Protein AF-A0A800JB00-F1 (afdb_monomer_lite)

Foldseek 3Di:
DCPVVVVDDLVVLVVVLVVVDPDPVSVVSVVVSVD

Structure (mmCIF, N/CA/C/O backbone):
data_AF-A0A800JB00-F1
#
_entry.id   AF-A0A800JB00-F1
#
loop_
_atom_site.group_PDB
_atom_site.id
_atom_site.type_symbol
_atom_site.label_atom_id
_atom_site.label_alt_id
_atom_site.label_comp_id
_atom_site.label_asym_id
_atom_site.label_entity_id
_atom_site.label_seq_id
_atom_site.pdbx_PDB_ins_code
_atom_site.Cartn_x
_atom_site.Cartn_y
_atom_site.Cartn_z
_atom_site.occupancy
_atom_site.B_iso_or_equiv
_atom_site.auth_seq_id
_atom_site.auth_comp_id
_atom_site.auth_asym_id
_atom_site.auth_atom_id
_atom_site.pdbx_PDB_model_num
ATOM 1 N N . ILE A 1 1 ? -9.330 -4.037 -2.869 1.00 90.69 1 ILE A N 1
ATOM 2 C CA . ILE A 1 1 ? -10.635 -4.412 -2.263 1.00 90.69 1 ILE A CA 1
ATOM 3 C C . ILE A 1 1 ? -10.566 -4.303 -0.746 1.00 90.69 1 ILE A C 1
ATOM 5 O O . ILE A 1 1 ? -11.179 -3.389 -0.221 1.00 90.69 1 ILE A O 1
ATOM 9 N N . GLY A 1 2 ? -9.749 -5.113 -0.057 1.00 95.19 2 GLY A N 1
ATOM 10 C CA . GLY A 1 2 ? -9.642 -5.056 1.410 1.00 95.19 2 GLY A CA 1
ATOM 11 C C . GLY A 1 2 ? -9.362 -3.659 1.982 1.00 95.19 2 GLY A C 1
ATOM 12 O O . GLY A 1 2 ? -10.020 -3.265 2.931 1.00 95.19 2 GLY A O 1
ATOM 13 N N . TYR A 1 3 ? -8.465 -2.878 1.366 1.00 94.69 3 TYR A N 1
ATOM 14 C CA . TYR A 1 3 ? -8.197 -1.497 1.798 1.00 94.69 3 TYR A CA 1
ATOM 15 C C . TYR A 1 3 ? -9.426 -0.585 1.687 1.00 94.69 3 TYR A C 1
ATOM 17 O O . TYR A 1 3 ? -9.794 0.077 2.648 1.00 94.69 3 TYR A O 1
ATOM 25 N N . ARG A 1 4 ? -10.118 -0.617 0.541 1.00 93.38 4 ARG A N 1
ATOM 26 C CA . ARG A 1 4 ? -11.329 0.187 0.300 1.00 93.38 4 ARG A CA 1
ATOM 27 C C . ARG A 1 4 ? -12.492 -0.200 1.216 1.00 93.38 4 ARG A C 1
ATOM 29 O O . ARG A 1 4 ? -13.298 0.649 1.558 1.00 93.38 4 ARG A O 1
ATOM 36 N N . ASN A 1 5 ? -12.549 -1.464 1.627 1.00 96.62 5 ASN A N 1
ATOM 37 C CA . ASN A 1 5 ? -13.562 -1.969 2.551 1.00 96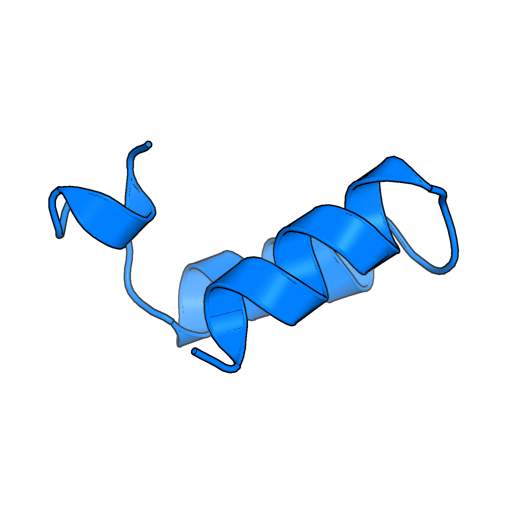.62 5 ASN A CA 1
ATOM 38 C C . ASN A 1 5 ? -13.156 -1.815 4.031 1.00 96.62 5 ASN A C 1
ATOM 40 O O . ASN A 1 5 ? -13.854 -2.322 4.903 1.00 96.62 5 ASN A O 1
ATOM 44 N N . GLY A 1 6 ? -12.010 -1.190 4.329 1.00 95.38 6 GLY A N 1
ATOM 45 C CA . GLY A 1 6 ? -11.514 -1.017 5.698 1.00 95.38 6 GLY A CA 1
ATOM 46 C C . GLY A 1 6 ? -10.982 -2.291 6.367 1.00 95.38 6 GLY A C 1
ATOM 47 O O . GLY A 1 6 ? -10.670 -2.273 7.552 1.00 95.38 6 GLY A O 1
ATOM 48 N N . TRP A 1 7 ? -10.836 -3.401 5.636 1.00 97.38 7 TRP A N 1
ATOM 49 C CA . TRP A 1 7 ? -10.324 -4.673 6.173 1.00 97.38 7 TRP A CA 1
ATOM 50 C C . TRP A 1 7 ? -8.818 -4.646 6.449 1.00 97.38 7 TRP A C 1
ATOM 52 O O . TRP A 1 7 ? -8.310 -5.455 7.224 1.00 97.38 7 TRP A O 1
ATOM 62 N N . ILE A 1 8 ? -8.083 -3.746 5.791 1.00 96.38 8 ILE A N 1
ATOM 63 C CA . ILE A 1 8 ? -6.662 -3.503 6.050 1.00 96.38 8 ILE A CA 1
ATOM 64 C C . ILE A 1 8 ? -6.392 -2.005 6.118 1.00 96.38 8 ILE A C 1
ATOM 66 O O . ILE A 1 8 ? -7.001 -1.217 5.398 1.00 96.38 8 ILE A O 1
ATOM 70 N N . THR A 1 9 ? -5.436 -1.623 6.959 1.00 96.12 9 THR A N 1
ATOM 71 C CA . THR A 1 9 ? -4.992 -0.234 7.090 1.00 96.12 9 THR A CA 1
ATOM 72 C C . THR A 1 9 ? -4.086 0.176 5.929 1.00 96.12 9 THR A C 1
ATOM 74 O O . THR A 1 9 ? -3.482 -0.669 5.257 1.00 96.12 9 THR A O 1
ATOM 77 N N . LYS A 1 10 ? -3.930 1.492 5.735 1.00 94.81 10 LYS A N 1
ATOM 78 C CA . LYS A 1 10 ? -2.967 2.060 4.779 1.00 94.81 10 LYS A CA 1
ATOM 79 C C . LYS A 1 10 ? -1.544 1.566 5.045 1.00 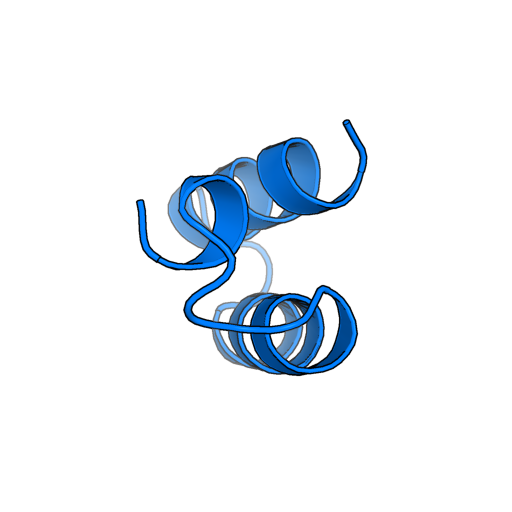94.81 10 LYS A C 1
ATOM 81 O O . LYS A 1 10 ? -0.835 1.225 4.108 1.00 94.81 10 LYS A O 1
ATOM 86 N N . GLU A 1 11 ? -1.149 1.446 6.312 1.00 95.44 11 GLU A N 1
ATOM 87 C CA . GLU A 1 11 ? 0.168 0.919 6.694 1.00 95.44 11 GLU A CA 1
ATOM 88 C C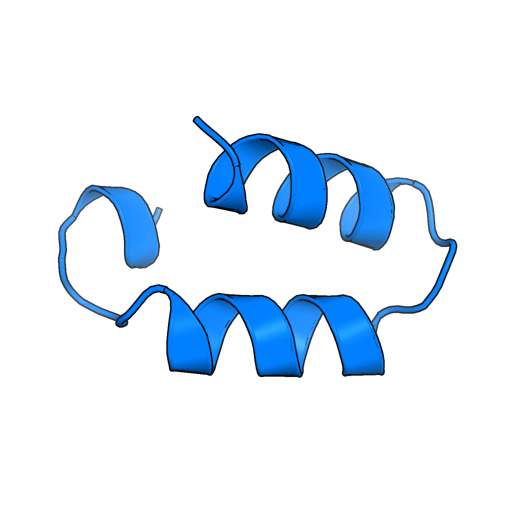 . GLU A 1 11 ? 0.377 -0.516 6.186 1.00 95.44 11 GLU A C 1
ATOM 90 O O . GLU A 1 11 ? 1.405 -0.831 5.583 1.00 95.44 11 GLU A O 1
ATOM 95 N N . LYS A 1 12 ? -0.621 -1.389 6.374 1.00 95.75 12 LYS A N 1
ATOM 96 C CA . LYS A 1 12 ? -0.551 -2.776 5.905 1.00 95.75 12 LYS A CA 1
ATOM 97 C C . LYS A 1 12 ? -0.539 -2.855 4.378 1.00 95.75 12 LYS A C 1
ATOM 99 O O . LYS A 1 12 ? 0.188 -3.677 3.825 1.00 95.75 12 LYS A O 1
ATOM 104 N N . LEU A 1 13 ? -1.279 -1.976 3.701 1.00 95.31 13 LEU A N 1
ATOM 105 C CA . LEU A 1 13 ? -1.239 -1.857 2.244 1.00 95.31 13 LEU A CA 1
ATOM 106 C C . LEU A 1 13 ? 0.142 -1.401 1.744 1.00 95.31 13 LEU A C 1
ATOM 108 O O . LEU A 1 13 ? 0.667 -1.986 0.802 1.00 95.31 13 LEU A O 1
ATOM 112 N N . MET A 1 14 ? 0.769 -0.424 2.402 1.00 94.69 14 MET A N 1
ATOM 113 C CA . MET A 1 14 ? 2.098 0.069 2.025 1.00 94.69 14 MET A CA 1
ATOM 114 C C . MET A 1 14 ? 3.194 -0.991 2.194 1.00 94.69 14 MET A C 1
ATOM 116 O O . MET A 1 14 ? 4.076 -1.087 1.346 1.00 94.69 14 MET A O 1
ATOM 120 N N . LYS A 1 15 ? 3.119 -1.857 3.214 1.00 96.19 15 LYS A N 1
ATOM 121 C CA . LYS A 1 15 ? 4.041 -3.007 3.337 1.00 96.19 15 LYS A CA 1
ATOM 122 C C . LYS A 1 15 ? 3.932 -3.961 2.142 1.00 96.19 15 LYS A C 1
ATOM 124 O O . LYS A 1 15 ? 4.947 -4.454 1.657 1.00 96.19 15 LYS A O 1
ATOM 129 N N . ILE A 1 16 ? 2.715 -4.178 1.637 1.00 94.00 16 ILE A N 1
ATOM 130 C CA . ILE A 1 16 ? 2.481 -4.976 0.425 1.00 94.00 16 ILE A CA 1
ATOM 131 C C . ILE A 1 16 ? 3.083 -4.273 -0.798 1.00 94.00 16 ILE A C 1
ATOM 133 O O . ILE A 1 16 ? 3.771 -4.920 -1.579 1.00 94.00 16 ILE A O 1
ATOM 137 N N . VAL A 1 17 ? 2.893 -2.956 -0.940 1.00 95.12 17 VAL A N 1
ATOM 138 C CA . VAL A 1 17 ? 3.505 -2.160 -2.023 1.00 95.12 17 VAL A CA 1
ATOM 139 C C . VAL A 1 17 ? 5.027 -2.302 -2.024 1.00 95.12 17 VAL A C 1
ATOM 141 O O . VAL A 1 17 ? 5.607 -2.595 -3.065 1.00 95.12 17 VAL A O 1
ATOM 144 N N . VAL A 1 18 ? 5.672 -2.163 -0.861 1.00 94.94 18 VAL A N 1
ATOM 145 C CA . VAL A 1 18 ? 7.130 -2.319 -0.728 1.00 94.94 18 VAL A CA 1
ATOM 146 C C . VAL A 1 18 ? 7.576 -3.724 -1.145 1.00 94.94 18 VAL A C 1
ATOM 148 O O . VAL A 1 18 ? 8.542 -3.856 -1.890 1.00 94.94 18 VAL A O 1
ATOM 151 N N . SER A 1 19 ? 6.847 -4.767 -0.735 1.00 96.12 19 SER A N 1
ATOM 152 C CA . SER A 1 19 ? 7.148 -6.154 -1.119 1.00 96.12 19 SER A CA 1
ATOM 153 C C . SER A 1 19 ? 6.965 -6.432 -2.615 1.00 96.12 19 SER A C 1
ATOM 155 O O . SER A 1 19 ? 7.612 -7.334 -3.141 1.00 96.12 19 SER A O 1
ATOM 157 N N . LEU A 1 20 ? 6.066 -5.712 -3.289 1.00 94.25 20 LEU A N 1
ATOM 158 C CA . LEU A 1 20 ? 5.795 -5.867 -4.721 1.00 94.25 20 LEU A CA 1
ATOM 159 C C . LEU A 1 20 ? 6.802 -5.122 -5.606 1.00 94.25 20 LEU A C 1
ATOM 161 O O . LEU A 1 20 ? 6.859 -5.392 -6.808 1.00 94.25 20 LEU A O 1
ATOM 165 N N . GLY A 1 21 ? 7.566 -4.185 -5.037 1.00 92.12 21 GLY A N 1
ATOM 166 C CA . GLY A 1 21 ? 8.533 -3.362 -5.760 1.00 92.12 21 GLY A CA 1
ATOM 167 C C . GLY A 1 21 ? 7.916 -2.583 -6.929 1.00 92.12 21 GLY A C 1
ATOM 168 O O . GLY A 1 21 ? 6.710 -2.338 -6.984 1.00 92.12 21 GLY A O 1
ATOM 169 N N . ASN A 1 22 ? 8.752 -2.230 -7.909 1.00 94.00 22 ASN A N 1
ATOM 170 C CA . ASN A 1 22 ? 8.358 -1.471 -9.105 1.00 94.00 22 ASN A CA 1
ATOM 171 C C . ASN A 1 22 ? 7.686 -2.346 -10.179 1.00 94.00 22 ASN A C 1
ATOM 173 O O . ASN A 1 22 ? 7.975 -2.232 -11.370 1.00 94.00 22 ASN A O 1
ATOM 177 N N . THR A 1 23 ? 6.798 -3.248 -9.771 1.00 96.44 23 THR A N 1
ATOM 178 C CA . THR A 1 23 ? 5.967 -4.003 -10.712 1.00 96.44 23 THR A CA 1
ATOM 179 C C . THR A 1 23 ? 4.765 -3.161 -11.149 1.00 96.44 23 THR A C 1
ATOM 181 O O . THR A 1 23 ? 4.314 -2.296 -10.393 1.00 96.44 23 THR A O 1
ATOM 184 N N . PRO A 1 24 ? 4.172 -3.426 -12.330 1.00 97.12 24 PRO A N 1
ATOM 185 C CA . PRO A 1 24 ? 2.930 -2.766 -12.736 1.00 97.12 24 PRO A CA 1
ATOM 186 C C . PRO A 1 24 ? 1.831 -2.877 -11.670 1.00 97.12 24 PRO A C 1
ATOM 188 O O . PRO A 1 24 ? 1.122 -1.911 -11.393 1.00 97.12 24 PRO A O 1
ATOM 191 N N . TYR A 1 25 ? 1.742 -4.035 -11.008 1.00 95.12 25 TYR A N 1
ATOM 192 C CA . TYR A 1 25 ? 0.807 -4.244 -9.909 1.00 95.12 25 TYR A CA 1
ATOM 193 C C . TYR A 1 25 ? 1.194 -3.457 -8.649 1.00 95.12 25 TYR A C 1
ATOM 195 O O . TYR A 1 25 ? 0.333 -2.807 -8.065 1.00 95.12 25 TYR A O 1
ATOM 203 N N . GLY A 1 26 ? 2.472 -3.440 -8.257 1.00 96.19 26 GLY A N 1
ATOM 204 C CA . GLY A 1 26 ? 2.958 -2.628 -7.135 1.00 96.19 26 GLY A CA 1
ATOM 205 C C . GLY A 1 26 ? 2.650 -1.139 -7.308 1.00 96.19 26 GLY A C 1
ATOM 206 O O . GLY A 1 26 ? 2.115 -0.512 -6.394 1.00 96.19 26 GLY A O 1
ATOM 207 N N . ASN A 1 27 ? 2.874 -0.600 -8.509 1.00 95.81 27 ASN A N 1
ATOM 208 C CA . ASN A 1 27 ? 2.560 0.791 -8.850 1.00 95.81 27 ASN A CA 1
ATOM 209 C C . ASN A 1 27 ? 1.055 1.079 -8.787 1.00 95.81 27 ASN A C 1
ATOM 211 O O . ASN A 1 27 ? 0.643 2.101 -8.240 1.00 95.81 27 ASN A O 1
ATOM 215 N N . TYR A 1 28 ? 0.226 0.161 -9.289 1.00 95.38 28 TYR A N 1
ATOM 216 C CA . TYR A 1 28 ? -1.225 0.282 -9.170 1.00 95.38 28 TYR A CA 1
ATOM 217 C C . TYR A 1 28 ? -1.672 0.280 -7.702 1.00 95.38 28 TYR A C 1
ATOM 219 O O . TYR A 1 28 ? -2.424 1.155 -7.280 1.00 95.38 28 TYR A O 1
ATOM 227 N N . VAL A 1 29 ? -1.180 -0.660 -6.892 1.00 95.06 29 VAL A N 1
ATOM 228 C CA . VAL A 1 29 ? -1.520 -0.731 -5.463 1.00 95.06 29 VAL A CA 1
ATOM 229 C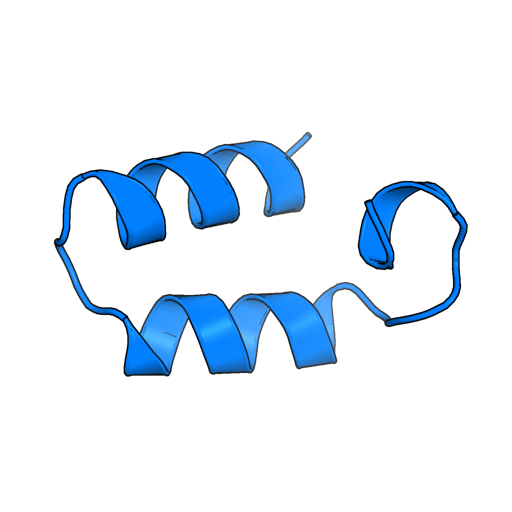 C . VAL A 1 29 ? -1.041 0.522 -4.718 1.00 95.06 29 VAL A C 1
ATOM 231 O O . VAL A 1 29 ? -1.765 1.014 -3.852 1.00 95.06 29 VAL A O 1
ATOM 234 N N . LYS A 1 30 ? 0.119 1.079 -5.088 1.00 95.31 30 LYS A N 1
ATOM 235 C CA . LYS A 1 30 ? 0.624 2.352 -4.558 1.00 95.31 30 LYS A CA 1
ATOM 236 C C . LYS A 1 30 ? -0.327 3.509 -4.856 1.00 95.31 30 LYS A C 1
ATOM 238 O O . LYS A 1 30 ? -0.721 4.201 -3.924 1.00 95.31 30 LYS A O 1
ATOM 243 N N . MET A 1 31 ? -0.768 3.655 -6.108 1.00 95.06 31 MET A N 1
ATOM 244 C CA . MET A 1 31 ? -1.765 4.668 -6.480 1.00 95.06 31 MET A CA 1
ATOM 245 C C . MET A 1 31 ? -3.047 4.544 -5.651 1.00 95.06 31 MET A C 1
ATOM 247 O O . MET A 1 31 ? -3.592 5.547 -5.206 1.00 95.06 31 MET A O 1
ATOM 251 N N . ILE A 1 32 ? -3.520 3.318 -5.406 1.00 93.50 32 ILE A N 1
ATOM 252 C CA . ILE A 1 32 ? -4.708 3.092 -4.573 1.00 93.50 32 ILE A CA 1
ATOM 253 C C . ILE A 1 32 ? -4.483 3.513 -3.114 1.00 93.50 32 ILE A C 1
ATOM 255 O O . ILE A 1 32 ? -5.431 3.940 -2.467 1.00 93.50 32 ILE A O 1
ATOM 259 N N . ALA A 1 33 ? -3.267 3.379 -2.583 1.00 90.50 33 ALA A N 1
ATOM 260 C CA . ALA A 1 33 ? -2.937 3.764 -1.210 1.00 90.50 33 ALA A CA 1
ATOM 261 C C . ALA A 1 33 ? -2.764 5.286 -1.019 1.00 90.50 33 ALA A C 1
ATOM 263 O O . ALA A 1 33 ? -2.777 5.770 0.117 1.00 90.50 33 ALA A O 1
ATOM 264 N N . GLU A 1 34 ? -2.521 6.021 -2.105 1.00 88.56 34 GLU A N 1
ATOM 265 C CA . GLU A 1 34 ? -2.279 7.470 -2.121 1.00 88.56 34 GLU A CA 1
ATOM 266 C C . GLU A 1 34 ? -3.536 8.3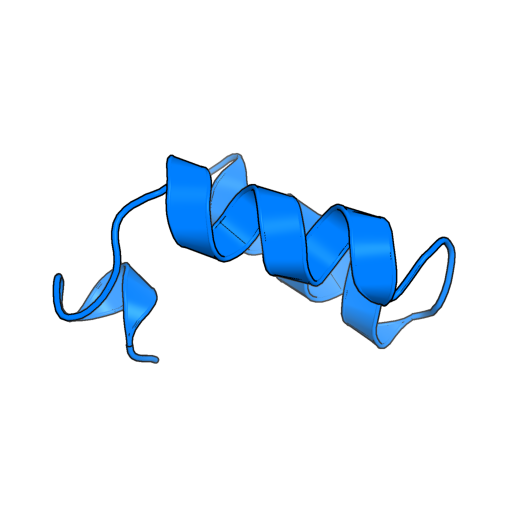02 -2.440 1.00 88.56 34 GLU A C 1
ATOM 268 O O . GLU A 1 34 ? -3.508 9.507 -2.198 1.00 88.56 34 GLU A O 1
ATOM 273 N N . GLN A 1 35 ? -4.618 7.670 -2.917 1.00 83.31 35 GLN A N 1
ATOM 274 C CA . GLN A 1 35 ? -5.968 8.255 -3.000 1.00 83.31 35 GLN A CA 1
ATOM 275 C C . GLN A 1 35 ? -6.584 8.484 -1.616 1.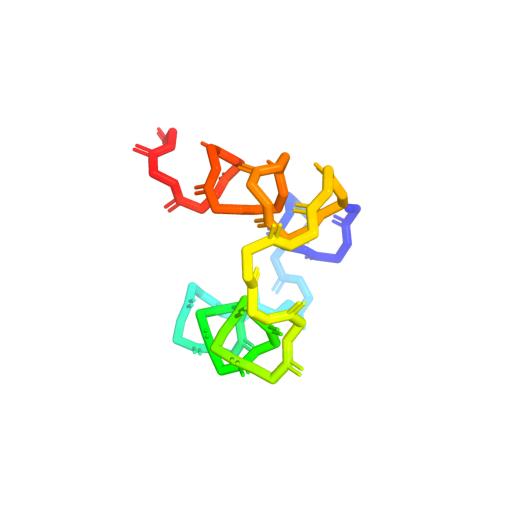00 83.31 35 GLN A C 1
ATOM 277 O O . GLN A 1 35 ? -7.338 9.472 -1.495 1.00 83.31 35 GLN A O 1
#

Sequence (35 aa):
IGYRNGWITKEKLMKIVVSLGNTPYGNYVKMIAEQ

pLDDT: mean 94.46, std 2.65, range [83.31, 97.38]

Secondary structure (DSSP, 8-state):
-TTTTTSS-HHHHHHHHHHHTTSHHHHHHHHHHH-

Radius of gyration: 8.93 Å; chains: 1; bounding box: 22×14×20 Å